Protein AF-A0AAD1KCF6-F1 (afdb_monomer)

Organism: NCBI:txid38313

Sequence (51 aa):
MTKSKTPMTSQAAARIQSSTAKQNGGTVTKGSFSARAQSSAANNSNTKGGK

Solvent-accessible surface area (backbone atoms only — not comparable to full-atom values): 3080 Å² total; per-residue (Å²): 134,87,76,83,74,84,76,54,41,61,70,58,25,50,53,43,41,52,57,43,14,71,75,51,82,69,41,77,60,86,88,34,71,47,47,52,36,42,53,43,10,54,56,45,42,58,76,73,64,76,124

Foldseek 3Di:
DPPPDDAQAPVNLVVLQVVQCVVVVRDDDPPDPSNVSNVRNVVVCVVVPDD

Nearest PDB structures (foldseek):
  3k33-assembly1_A-2  TM=4.670E-01  e=7.144E+00  Punavirus P1

Mean predicted aligned error: 6.79 Å

pLDDT: mean 82.53, std 15.08, range [37.62, 94.25]

InterPro domains:
  IPR038213 IFI6/IFI27-like domain superfamily [G3DSA:6.10.110.10] (3-50)

Secondary structure (DSSP, 8-state):
------PPPHHHHHHHHHHHHHHTTT---TTSHHHHHHHHHHHHHHTT---

Structure (mmCIF, N/CA/C/O backbone):
data_AF-A0AAD1KCF6-F1
#
_entry.id   AF-A0AAD1KCF6-F1
#
loop_
_atom_site.group_PDB
_atom_site.id
_atom_site.type_symbol
_atom_site.label_atom_id
_atom_site.labe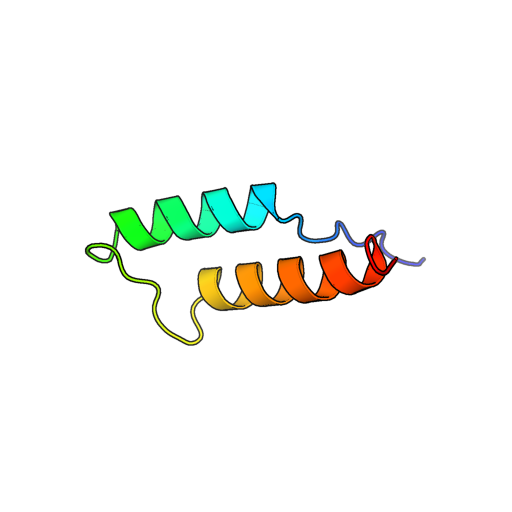l_alt_id
_atom_site.label_comp_id
_atom_site.label_asym_id
_atom_site.la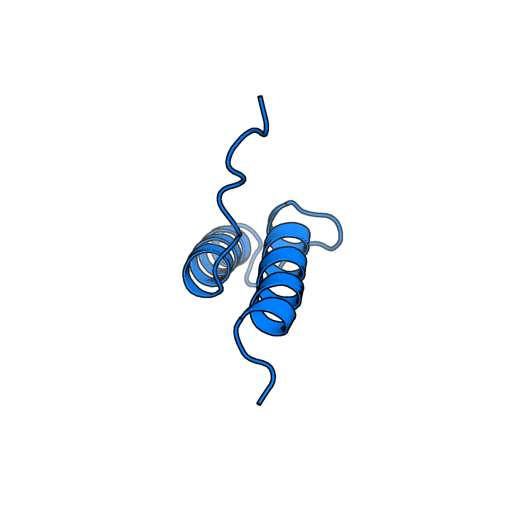bel_entity_id
_atom_site.label_seq_id
_atom_site.pdbx_PDB_ins_code
_atom_site.Cartn_x
_atom_site.Cartn_y
_atom_site.Cartn_z
_atom_site.occupancy
_atom_site.B_iso_or_equiv
_atom_site.auth_seq_id
_atom_site.auth_comp_id
_atom_site.auth_asym_id
_atom_site.auth_atom_id
_atom_site.pdbx_PDB_model_num
ATOM 1 N N . MET A 1 1 ? 22.896 8.951 20.594 1.00 46.03 1 MET A N 1
ATOM 2 C CA . MET A 1 1 ? 22.403 7.579 20.336 1.00 46.03 1 MET A CA 1
ATOM 3 C C . MET A 1 1 ? 21.545 7.592 19.079 1.00 46.03 1 MET A C 1
ATOM 5 O O . MET A 1 1 ? 20.482 8.202 19.084 1.00 46.03 1 MET A O 1
ATOM 9 N N . THR A 1 2 ? 22.005 6.999 17.980 1.00 54.50 2 THR A N 1
ATOM 10 C CA . THR A 1 2 ? 21.207 6.890 16.752 1.00 54.50 2 THR A CA 1
ATOM 11 C C . THR A 1 2 ? 20.130 5.824 16.961 1.00 54.50 2 THR A C 1
ATOM 13 O O . THR A 1 2 ? 20.415 4.644 17.127 1.00 54.50 2 THR A O 1
ATOM 16 N N . LYS A 1 3 ? 18.862 6.242 17.026 1.00 67.88 3 LYS A N 1
ATOM 17 C CA . LYS A 1 3 ? 17.716 5.328 17.117 1.00 67.88 3 LYS A CA 1
ATOM 18 C C . LYS A 1 3 ? 17.702 4.443 15.867 1.00 67.88 3 LYS A C 1
ATOM 20 O O . LYS A 1 3 ? 17.472 4.964 14.774 1.00 67.88 3 LYS A O 1
ATOM 25 N N . SER A 1 4 ? 17.909 3.136 16.024 1.00 73.06 4 SER A N 1
ATOM 26 C CA . SER A 1 4 ? 17.7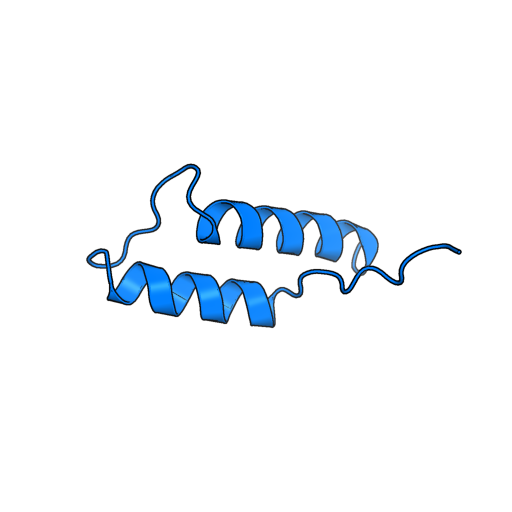40 2.150 14.952 1.00 73.06 4 SER A CA 1
ATOM 27 C C . SER A 1 4 ? 16.337 2.300 14.361 1.00 73.06 4 SER A C 1
ATOM 29 O O . SER A 1 4 ? 15.340 2.020 15.029 1.00 73.06 4 SER A O 1
ATOM 31 N N . LYS A 1 5 ? 16.244 2.834 13.139 1.00 73.44 5 LYS A N 1
ATOM 32 C CA . LYS A 1 5 ? 14.972 2.948 12.422 1.00 73.44 5 LYS A CA 1
ATOM 33 C C . LYS A 1 5 ? 14.642 1.577 11.848 1.00 73.44 5 LYS A C 1
ATOM 35 O O . LYS A 1 5 ? 15.428 1.047 11.069 1.00 73.44 5 LYS A O 1
ATOM 40 N N . THR A 1 6 ? 13.479 1.033 12.190 1.00 82.56 6 THR A N 1
ATOM 41 C CA . THR A 1 6 ? 12.943 -0.146 11.506 1.00 82.56 6 THR A CA 1
ATOM 42 C C . THR A 1 6 ? 12.415 0.299 10.143 1.00 82.56 6 THR A C 1
ATOM 44 O O . THR A 1 6 ? 11.457 1.075 10.095 1.00 82.56 6 THR A O 1
ATOM 47 N N . PRO A 1 7 ? 13.041 -0.118 9.033 1.00 84.56 7 PRO A N 1
ATOM 48 C CA . PRO A 1 7 ? 12.640 0.343 7.718 1.00 84.56 7 PRO A CA 1
ATOM 49 C C . PRO A 1 7 ? 11.345 -0.349 7.279 1.00 84.56 7 PRO A C 1
ATOM 51 O O . PRO A 1 7 ? 11.111 -1.518 7.588 1.00 84.56 7 PRO A O 1
ATOM 54 N N . MET A 1 8 ? 10.504 0.362 6.529 1.00 90.00 8 MET A N 1
ATOM 55 C CA . MET A 1 8 ? 9.280 -0.219 5.988 1.00 90.00 8 MET A CA 1
ATOM 56 C C . MET A 1 8 ? 9.601 -1.215 4.868 1.00 90.00 8 MET A C 1
ATOM 58 O O . MET A 1 8 ? 10.304 -0.882 3.915 1.00 90.00 8 MET A O 1
ATOM 62 N N . THR A 1 9 ? 9.088 -2.440 4.973 1.00 90.44 9 THR A N 1
ATOM 63 C CA . THR A 1 9 ? 9.282 -3.490 3.962 1.00 90.44 9 THR A CA 1
ATOM 64 C C . THR A 1 9 ? 8.086 -3.575 3.019 1.00 90.44 9 THR A C 1
ATOM 66 O O . THR A 1 9 ? 6.958 -3.248 3.399 1.00 90.44 9 THR A O 1
ATOM 69 N N . SER A 1 10 ? 8.302 -4.073 1.799 1.00 89.75 10 SER A N 1
ATOM 70 C CA . SER A 1 10 ? 7.222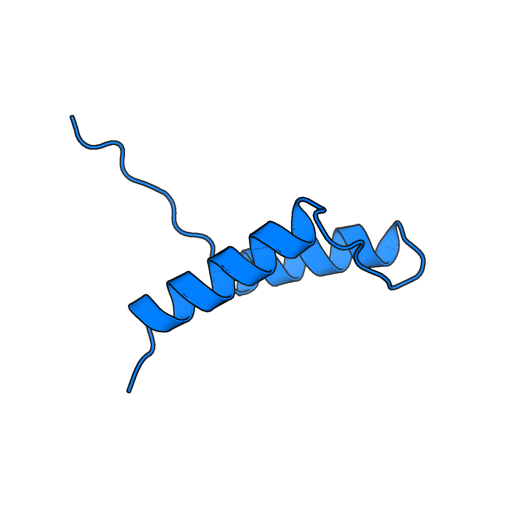 -4.284 0.824 1.00 89.75 10 SER A CA 1
ATOM 71 C C . SER A 1 10 ? 6.142 -5.231 1.360 1.00 89.75 10 SER A C 1
ATOM 73 O O . SER A 1 10 ? 4.957 -4.987 1.159 1.00 89.75 10 SER A O 1
ATOM 75 N N . GLN A 1 11 ? 6.529 -6.255 2.130 1.00 90.69 11 GLN A N 1
ATOM 76 C CA . GLN A 1 11 ? 5.584 -7.176 2.768 1.00 90.69 11 GLN A CA 1
ATOM 77 C C . GLN A 1 11 ? 4.715 -6.476 3.824 1.00 90.69 11 GLN A C 1
ATOM 79 O O . GLN A 1 11 ? 3.509 -6.714 3.890 1.00 90.69 11 GLN A O 1
ATOM 84 N N . ALA A 1 12 ? 5.301 -5.598 4.645 1.00 90.81 12 ALA A N 1
ATOM 85 C CA . ALA A 1 12 ? 4.539 -4.812 5.612 1.00 90.81 12 ALA A CA 1
ATOM 86 C C . ALA A 1 12 ? 3.574 -3.847 4.906 1.00 90.81 12 ALA A C 1
ATOM 88 O O . ALA A 1 12 ? 2.400 -3.787 5.267 1.00 90.81 12 ALA A O 1
ATOM 89 N N . ALA A 1 13 ? 4.033 -3.161 3.857 1.00 92.19 13 ALA A N 1
ATOM 90 C CA . ALA A 1 13 ? 3.189 -2.272 3.063 1.00 92.19 13 ALA A CA 1
ATOM 91 C C . ALA A 1 13 ? 2.025 -3.010 2.378 1.00 92.19 13 ALA A C 1
ATOM 93 O O . ALA A 1 13 ? 0.909 -2.498 2.385 1.00 92.19 13 ALA A O 1
ATOM 94 N N . ALA A 1 14 ? 2.243 -4.224 1.859 1.00 92.12 14 ALA A N 1
ATOM 95 C CA . ALA A 1 14 ? 1.185 -5.045 1.266 1.00 92.12 14 ALA A CA 1
ATOM 96 C C . ALA A 1 14 ? 0.100 -5.428 2.288 1.00 92.12 14 ALA A C 1
ATOM 98 O O . ALA A 1 14 ? -1.092 -5.328 1.999 1.00 92.12 14 ALA A O 1
ATOM 99 N N . ARG A 1 15 ? 0.492 -5.799 3.516 1.00 94.25 15 ARG A N 1
ATOM 100 C CA . ARG A 1 15 ? -0.470 -6.074 4.601 1.00 94.25 15 ARG A CA 1
ATOM 101 C C . ARG A 1 15 ? -1.292 -4.837 4.959 1.00 94.25 15 ARG A C 1
ATOM 103 O O . ARG A 1 15 ? -2.507 -4.936 5.127 1.00 94.25 15 ARG A O 1
ATOM 110 N N . ILE A 1 16 ? -0.634 -3.681 5.054 1.00 93.75 16 ILE A N 1
ATOM 111 C CA . ILE A 1 16 ? -1.290 -2.402 5.346 1.00 93.75 16 ILE A CA 1
ATOM 112 C C . ILE A 1 16 ? -2.282 -2.054 4.226 1.00 93.75 16 ILE A C 1
ATOM 114 O O . ILE A 1 16 ? -3.440 -1.753 4.509 1.00 93.75 16 ILE A O 1
ATOM 118 N N . GLN A 1 17 ? -1.869 -2.172 2.961 1.00 93.44 17 GLN A N 1
ATOM 119 C CA . GLN A 1 17 ? -2.733 -1.911 1.811 1.00 93.44 17 GLN A CA 1
ATOM 120 C C . GLN A 1 17 ? -3.942 -2.851 1.773 1.00 93.44 17 GLN A C 1
ATOM 122 O O . GLN A 1 17 ? -5.060 -2.369 1.617 1.00 93.44 17 GLN A O 1
ATOM 127 N N . SER A 1 18 ? -3.749 -4.154 1.985 1.00 93.75 18 SER A N 1
ATOM 128 C CA . SER A 1 18 ? -4.844 -5.131 2.004 1.00 93.75 18 SER A CA 1
ATOM 129 C C . SER A 1 18 ? -5.881 -4.810 3.083 1.00 93.75 18 SER A C 1
ATOM 131 O O . SER A 1 18 ? -7.076 -4.750 2.796 1.00 93.75 18 SER A O 1
ATOM 133 N N . SER A 1 19 ? -5.436 -4.538 4.314 1.00 93.00 19 SER A N 1
ATOM 134 C CA . SER A 1 19 ? -6.339 -4.201 5.420 1.00 93.00 19 SER A CA 1
ATOM 135 C C . SER A 1 19 ? -7.141 -2.928 5.139 1.00 93.00 19 SER A C 1
ATOM 137 O O . SER A 1 19 ? -8.346 -2.882 5.385 1.00 93.00 19 SER A O 1
ATOM 139 N N . THR A 1 20 ? -6.501 -1.901 4.580 1.00 92.12 20 THR A N 1
ATOM 140 C CA . THR A 1 20 ? -7.170 -0.639 4.243 1.00 92.12 20 THR A CA 1
ATOM 141 C C . THR A 1 20 ? -8.118 -0.783 3.063 1.00 92.12 20 THR A C 1
ATOM 143 O O . THR A 1 20 ? -9.240 -0.295 3.147 1.00 92.12 20 THR A O 1
ATOM 146 N N . ALA A 1 21 ? -7.717 -1.487 2.004 1.00 91.94 21 ALA A N 1
ATOM 147 C CA . ALA A 1 21 ? -8.574 -1.740 0.853 1.00 91.94 21 ALA A CA 1
ATOM 148 C C . ALA A 1 21 ? -9.840 -2.496 1.274 1.00 91.94 21 ALA A C 1
ATOM 150 O O . ALA A 1 21 ? -10.938 -2.092 0.910 1.00 91.94 21 ALA A O 1
ATOM 151 N N . LYS A 1 22 ? -9.720 -3.520 2.130 1.00 93.62 22 LYS A N 1
ATOM 152 C CA . LYS A 1 22 ? -10.882 -4.246 2.672 1.00 93.62 22 LYS A CA 1
ATOM 153 C C . LYS A 1 22 ? -11.857 -3.338 3.427 1.00 93.62 22 LYS A C 1
ATOM 155 O O . LYS A 1 22 ? -13.057 -3.558 3.354 1.00 93.62 22 LYS A O 1
ATOM 160 N N . GLN A 1 23 ? -11.350 -2.324 4.126 1.00 90.50 23 GLN A N 1
ATOM 161 C CA . GLN A 1 23 ? -12.171 -1.374 4.885 1.00 90.50 23 GLN A CA 1
ATOM 162 C C . GLN A 1 23 ? -12.783 -0.264 4.016 1.00 90.50 23 GLN A C 1
ATOM 164 O O . GLN A 1 23 ? -13.815 0.284 4.380 1.00 90.50 23 GLN A O 1
ATOM 169 N N . ASN A 1 24 ? -12.171 0.067 2.875 1.00 89.62 24 ASN A N 1
ATOM 170 C CA . ASN A 1 24 ? -12.554 1.203 2.024 1.00 89.62 24 ASN A CA 1
ATOM 171 C C . ASN A 1 24 ? -13.055 0.756 0.637 1.00 89.62 24 ASN A C 1
ATOM 173 O O . ASN A 1 24 ? -12.803 1.422 -0.369 1.00 89.62 24 ASN A O 1
ATOM 177 N N . GLY A 1 25 ? -13.707 -0.409 0.553 1.00 90.75 25 GLY A N 1
ATOM 178 C CA . GLY A 1 25 ? -14.325 -0.889 -0.692 1.00 90.75 25 GLY A CA 1
ATOM 179 C C . GLY A 1 25 ? -13.335 -1.152 -1.835 1.00 90.75 25 GLY A C 1
ATOM 180 O O . GLY A 1 25 ? -13.654 -0.933 -2.996 1.00 90.75 25 GLY A O 1
ATOM 181 N N . GLY A 1 26 ? -12.115 -1.580 -1.512 1.00 89.88 26 GLY A N 1
ATOM 182 C CA . GLY A 1 26 ? -11.048 -1.874 -2.472 1.00 89.88 26 GLY A CA 1
ATOM 183 C C . GLY A 1 26 ? -10.087 -0.714 -2.737 1.00 89.88 26 GLY A C 1
ATOM 184 O O . GLY A 1 26 ? -9.148 -0.879 -3.513 1.00 89.88 26 GLY A O 1
ATOM 185 N N . THR A 1 27 ? -10.270 0.441 -2.091 1.00 88.44 27 THR A N 1
ATOM 186 C CA . THR A 1 27 ? -9.471 1.645 -2.368 1.00 88.44 27 THR A CA 1
ATOM 187 C C . THR A 1 27 ? -8.544 2.032 -1.215 1.00 88.44 27 THR A C 1
ATOM 189 O O . THR A 1 27 ? -8.731 1.639 -0.066 1.00 88.44 27 THR A O 1
ATOM 192 N N . VAL A 1 28 ? -7.501 2.804 -1.523 1.00 89.25 28 VAL A N 1
ATOM 193 C CA . VAL A 1 28 ? -6.633 3.431 -0.520 1.00 89.25 28 VAL A CA 1
ATOM 194 C C . VAL A 1 28 ? -6.679 4.935 -0.729 1.00 89.25 28 VAL A C 1
ATOM 196 O O . VAL A 1 28 ? -6.251 5.442 -1.764 1.00 89.25 28 VAL A O 1
ATOM 199 N N . THR A 1 29 ? -7.173 5.659 0.270 1.00 89.25 29 THR A N 1
ATOM 200 C CA . THR A 1 29 ? -7.289 7.116 0.205 1.00 89.25 29 THR A CA 1
ATOM 201 C C . THR A 1 29 ? -5.912 7.775 0.155 1.00 89.25 29 THR A C 1
ATOM 203 O O . THR A 1 29 ? -5.003 7.426 0.919 1.00 89.25 29 THR A O 1
ATOM 206 N N . LYS A 1 30 ? -5.749 8.771 -0.721 1.00 86.81 30 LYS A N 1
ATOM 207 C CA . LYS A 1 30 ? -4.524 9.575 -0.802 1.00 86.81 30 LYS A CA 1
ATOM 208 C C . LYS A 1 30 ? -4.260 10.282 0.531 1.00 86.81 30 LYS A C 1
ATOM 210 O O . LYS A 1 30 ? -5.169 10.811 1.155 1.00 86.81 30 LYS A O 1
ATOM 215 N N . GLY A 1 31 ? -3.003 10.278 0.974 1.00 87.56 31 GLY A N 1
ATOM 216 C CA . GLY A 1 31 ? -2.599 10.889 2.247 1.00 87.56 31 GLY A CA 1
ATOM 217 C C . GLY A 1 31 ? -2.870 10.033 3.488 1.00 87.56 31 GLY A C 1
ATOM 218 O O . GLY A 1 31 ? -2.407 10.392 4.571 1.00 87.56 31 GLY A O 1
ATOM 219 N N . SER A 1 32 ? -3.539 8.884 3.336 1.00 90.06 32 SER A N 1
ATOM 220 C CA . SER A 1 32 ? -3.687 7.900 4.410 1.00 90.06 32 SER A CA 1
ATOM 221 C C . SER A 1 32 ? -2.338 7.313 4.835 1.00 90.06 32 SER A C 1
ATOM 223 O O . SER A 1 32 ? -1.343 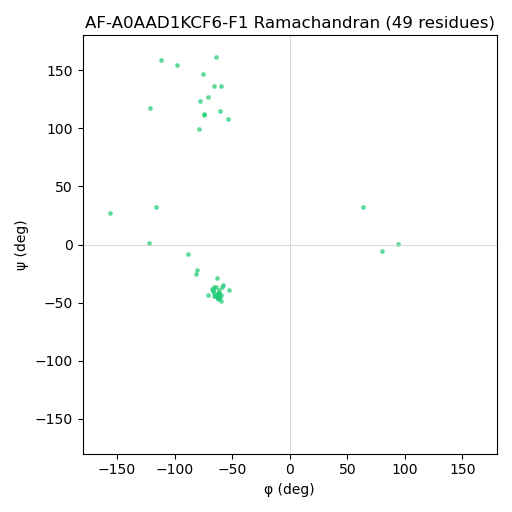7.351 4.101 1.00 90.06 32 SER A O 1
ATOM 225 N N . PHE A 1 33 ? -2.312 6.720 6.029 1.00 91.06 33 PHE A N 1
ATOM 226 C CA . PHE A 1 33 ? -1.153 5.972 6.511 1.00 91.06 33 PHE A CA 1
ATOM 227 C C . PHE A 1 33 ? -0.707 4.900 5.507 1.00 91.06 33 PHE A C 1
ATOM 229 O O . PHE A 1 33 ? 0.485 4.745 5.265 1.00 91.06 33 PHE A O 1
ATOM 236 N N . SER A 1 34 ? -1.651 4.224 4.858 1.00 91.75 34 SER A N 1
ATOM 237 C CA . SER A 1 34 ? -1.382 3.156 3.892 1.00 91.75 34 SER A CA 1
ATOM 238 C C . SER A 1 34 ? -0.696 3.667 2.632 1.00 91.75 34 SER A C 1
ATOM 240 O O . SER A 1 34 ? 0.267 3.054 2.176 1.00 91.75 34 SER A O 1
ATOM 242 N N . ALA A 1 35 ? -1.099 4.843 2.138 1.00 91.69 35 ALA A N 1
ATOM 243 C CA . ALA A 1 35 ? -0.398 5.514 1.04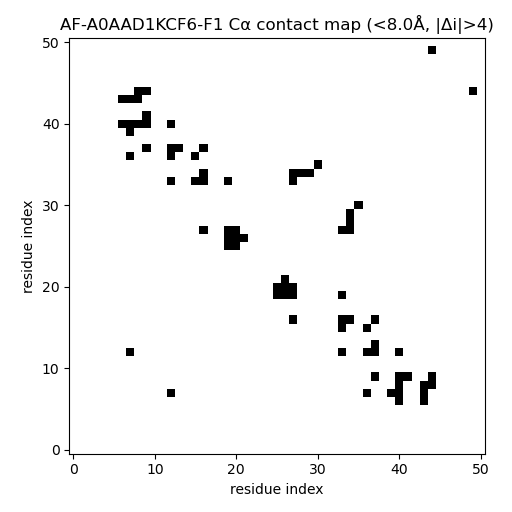7 1.0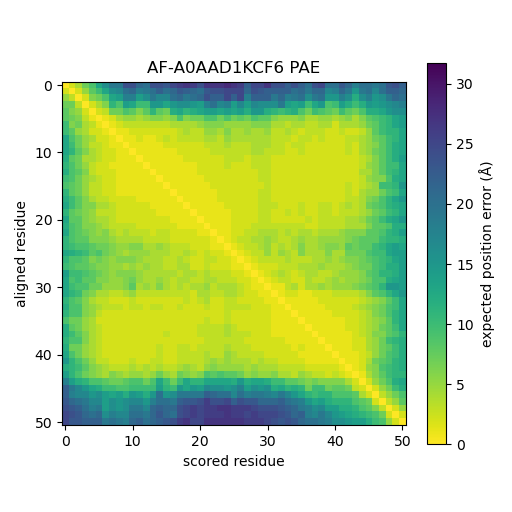0 91.69 35 ALA A CA 1
ATOM 244 C C . ALA A 1 35 ? 1.050 5.862 1.442 1.00 91.69 35 ALA A C 1
ATOM 246 O O . ALA A 1 35 ? 1.987 5.576 0.698 1.00 91.69 35 ALA A O 1
ATOM 247 N N . ARG A 1 36 ? 1.259 6.403 2.652 1.00 92.94 36 ARG A N 1
ATOM 248 C CA . ARG A 1 36 ? 2.608 6.699 3.177 1.00 92.94 36 ARG A CA 1
ATOM 249 C C . ARG A 1 36 ? 3.443 5.433 3.362 1.00 92.94 36 ARG A C 1
ATOM 251 O O . ARG A 1 36 ? 4.646 5.453 3.107 1.00 92.94 36 ARG A O 1
ATOM 258 N N . ALA A 1 37 ? 2.812 4.337 3.775 1.00 92.19 37 ALA A N 1
ATOM 259 C CA . ALA A 1 37 ? 3.468 3.059 3.976 1.00 92.19 37 ALA A CA 1
ATOM 260 C C . ALA A 1 37 ? 3.993 2.474 2.658 1.00 92.19 37 ALA A C 1
ATOM 262 O O . ALA A 1 37 ? 5.143 2.041 2.573 1.00 92.19 37 ALA A O 1
ATOM 263 N N . GLN A 1 38 ? 3.181 2.536 1.601 1.00 91.19 38 GLN A N 1
ATOM 264 C CA . GLN A 1 38 ? 3.598 2.133 0.260 1.00 91.19 38 GLN A CA 1
ATOM 265 C C . GLN A 1 38 ? 4.741 3.003 -0.269 1.00 91.19 38 GLN A C 1
ATOM 267 O O . GLN A 1 38 ? 5.732 2.461 -0.756 1.00 91.19 38 GLN A O 1
ATOM 272 N N . SER A 1 39 ? 4.664 4.330 -0.111 1.00 90.75 39 SER A N 1
ATOM 273 C CA . SER A 1 39 ? 5.759 5.228 -0.504 1.00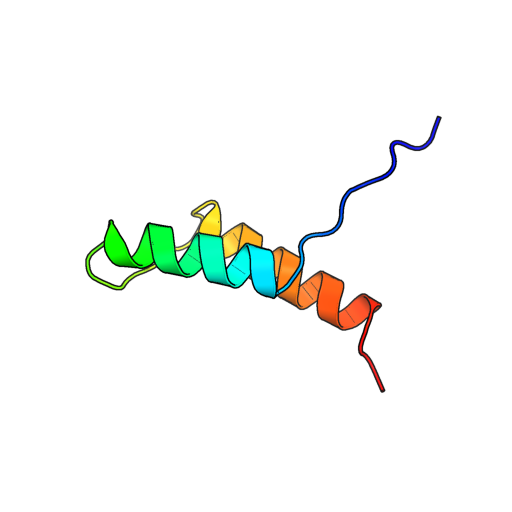 90.75 39 SER A CA 1
ATOM 274 C C . SER A 1 39 ? 7.050 4.938 0.266 1.00 90.75 39 SER A C 1
ATOM 276 O O . SER A 1 39 ? 8.128 4.914 -0.321 1.00 90.75 39 SER A O 1
ATOM 278 N N . SER A 1 40 ? 6.960 4.673 1.573 1.00 89.69 40 SER A N 1
ATOM 279 C CA . SER A 1 40 ? 8.128 4.342 2.393 1.00 89.69 40 SER A CA 1
ATOM 280 C C . SER A 1 40 ? 8.744 2.998 2.001 1.00 89.69 40 SER A C 1
ATOM 282 O O . SER A 1 40 ? 9.968 2.908 1.910 1.00 89.69 40 SER A O 1
ATOM 284 N N . ALA A 1 41 ? 7.923 1.984 1.705 1.00 90.00 41 ALA A N 1
ATOM 285 C CA . ALA A 1 41 ? 8.403 0.714 1.170 1.00 90.00 41 ALA A CA 1
ATOM 286 C C . ALA A 1 41 ? 9.082 0.891 -0.190 1.00 90.00 41 ALA A C 1
ATOM 288 O O . ALA A 1 41 ? 10.178 0.381 -0.362 1.00 90.00 41 ALA A O 1
ATOM 289 N N . ALA A 1 42 ? 8.490 1.642 -1.124 1.00 87.12 42 ALA A N 1
ATOM 290 C CA . ALA A 1 42 ? 9.088 1.897 -2.436 1.00 87.12 42 ALA A CA 1
ATOM 291 C C . ALA A 1 42 ? 10.442 2.621 -2.321 1.00 87.12 42 ALA A C 1
ATOM 293 O O . ALA A 1 42 ? 11.432 2.196 -2.916 1.00 87.12 42 ALA A O 1
ATOM 294 N N . ASN A 1 43 ? 10.519 3.653 -1.478 1.00 86.88 43 ASN A N 1
ATOM 295 C CA . ASN A 1 43 ? 11.755 4.401 -1.242 1.0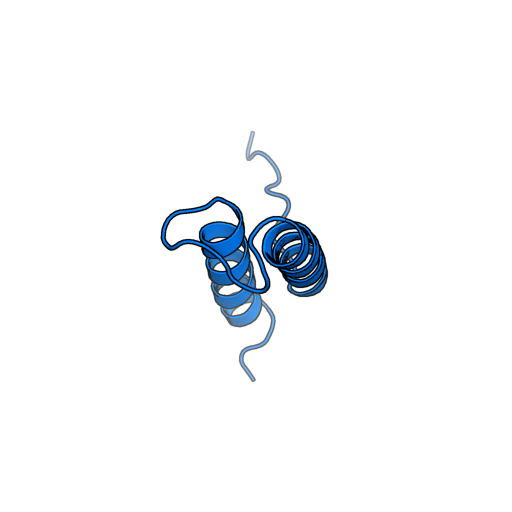0 86.88 43 ASN A CA 1
ATOM 296 C C . ASN A 1 43 ? 12.833 3.549 -0.557 1.00 86.88 43 ASN A C 1
ATOM 298 O O . ASN A 1 43 ? 14.012 3.677 -0.869 1.00 86.88 43 ASN A O 1
ATOM 302 N N . ASN A 1 44 ? 12.445 2.664 0.364 1.00 83.00 44 ASN A N 1
ATOM 303 C CA . ASN A 1 44 ? 13.375 1.756 1.035 1.00 83.00 44 ASN A CA 1
ATOM 304 C C . ASN A 1 44 ? 13.730 0.518 0.183 1.00 83.00 44 ASN A C 1
ATOM 306 O O . ASN A 1 44 ? 14.785 -0.080 0.377 1.00 83.00 44 ASN A O 1
ATOM 310 N N . SER A 1 45 ? 12.895 0.142 -0.788 1.00 67.62 45 SER A N 1
ATOM 311 C CA . SER A 1 45 ? 13.269 -0.815 -1.832 1.00 67.62 45 SER A CA 1
ATOM 312 C C . SER A 1 45 ? 14.335 -0.218 -2.749 1.00 67.62 45 SER A C 1
ATOM 314 O O . SER A 1 45 ? 15.285 -0.914 -3.088 1.00 67.62 45 SER A O 1
ATOM 316 N N . ASN A 1 46 ? 14.253 1.080 -3.066 1.00 60.78 46 ASN A N 1
ATOM 317 C CA . ASN A 1 46 ? 15.287 1.772 -3.842 1.00 60.78 46 ASN A CA 1
ATOM 318 C C . ASN A 1 46 ? 16.649 1.806 -3.115 1.00 60.78 46 ASN A C 1
ATOM 320 O O . ASN A 1 46 ? 17.694 1.778 -3.752 1.00 60.78 46 ASN A O 1
ATOM 324 N N . THR A 1 47 ? 16.664 1.789 -1.777 1.00 58.69 47 THR A N 1
ATOM 325 C CA . THR A 1 47 ? 17.910 1.724 -0.990 1.00 58.69 47 THR A CA 1
ATOM 326 C C . THR A 1 47 ? 18.406 0.300 -0.701 1.00 58.69 47 THR A C 1
ATOM 328 O O . THR A 1 47 ? 19.517 0.148 -0.199 1.00 58.69 47 THR A O 1
ATOM 331 N N . LYS A 1 48 ? 17.625 -0.749 -1.008 1.00 54.91 48 LYS A N 1
ATOM 332 C CA . LYS A 1 48 ? 18.006 -2.166 -0.807 1.00 54.91 48 LYS A CA 1
ATOM 333 C C . LYS A 1 48 ? 17.982 -3.038 -2.071 1.00 54.91 48 LYS A C 1
ATOM 335 O O . LYS A 1 48 ? 18.262 -4.228 -1.968 1.00 54.91 48 LYS A O 1
ATOM 340 N N . GLY A 1 49 ? 17.651 -2.488 -3.238 1.00 49.75 49 GLY A N 1
ATOM 341 C CA . GLY A 1 49 ? 17.413 -3.283 -4.446 1.00 49.75 49 GLY A CA 1
ATOM 342 C C . GLY A 1 49 ? 17.610 -2.545 -5.767 1.00 49.75 49 GLY A C 1
ATOM 343 O O . GLY A 1 49 ? 16.980 -2.923 -6.748 1.00 49.75 49 GLY A O 1
ATOM 344 N N . GLY A 1 50 ? 18.456 -1.513 -5.810 1.00 45.59 50 GLY A N 1
ATOM 345 C CA . GLY A 1 50 ? 19.001 -1.022 -7.074 1.00 45.59 50 GLY A CA 1
ATOM 346 C C . GLY A 1 50 ? 20.134 -1.940 -7.530 1.00 45.59 50 GLY A C 1
ATOM 347 O O . GLY A 1 50 ? 21.244 -1.836 -7.009 1.00 45.59 50 GLY A O 1
ATOM 348 N N . LYS A 1 51 ? 19.844 -2.854 -8.456 1.00 37.62 51 LYS A N 1
ATOM 349 C CA . LYS A 1 51 ? 20.839 -3.430 -9.363 1.00 37.62 51 LYS A CA 1
ATOM 350 C C . LYS A 1 51 ? 20.499 -2.962 -10.769 1.00 37.62 51 LYS A C 1
ATOM 352 O O . LYS A 1 51 ? 19.287 -2.961 -11.079 1.00 37.62 51 LYS A O 1
#

Radius of gyration: 12.55 Å; Cα contacts (8 Å, |Δi|>4): 39; chains: 1; bounding box: 37×18×30 Å